Protein AF-A0A7V9PGK0-F1 (afdb_monomer_lite)

Radius of gyration: 13.1 Å; chains: 1; bounding box: 26×37×28 Å

Structure (mmCIF, N/CA/C/O backbone):
data_AF-A0A7V9PGK0-F1
#
_entry.id   AF-A0A7V9PGK0-F1
#
loop_
_atom_site.group_PDB
_atom_site.id
_atom_site.type_symbol
_atom_site.label_atom_id
_atom_site.label_alt_id
_atom_site.label_comp_id
_atom_site.label_asym_id
_atom_site.label_entity_id
_atom_site.label_seq_id
_atom_site.pdbx_PDB_ins_code
_atom_site.Cartn_x
_atom_site.Cartn_y
_atom_site.Cartn_z
_atom_site.occupancy
_atom_site.B_iso_or_equiv
_atom_site.auth_seq_id
_atom_site.auth_comp_id
_atom_site.auth_asym_id
_atom_site.auth_atom_id
_atom_site.pdbx_PDB_model_num
ATOM 1 N N . MET A 1 1 ? -11.296 -14.547 -6.016 1.00 58.84 1 MET A N 1
ATOM 2 C CA . MET A 1 1 ? -10.389 -13.401 -5.800 1.00 58.84 1 MET A CA 1
ATOM 3 C C . MET A 1 1 ? -10.271 -12.675 -7.127 1.00 58.84 1 MET A C 1
ATOM 5 O O . MET A 1 1 ? -9.779 -13.276 -8.071 1.00 58.84 1 MET A O 1
ATOM 9 N N . VAL A 1 2 ? -10.829 -11.470 -7.246 1.00 85.06 2 VAL A N 1
ATOM 10 C CA . VAL A 1 2 ? -10.739 -10.686 -8.488 1.00 85.06 2 VAL A CA 1
ATOM 11 C C . VAL A 1 2 ? -9.501 -9.808 -8.380 1.00 85.06 2 VAL A C 1
ATOM 13 O O . VAL A 1 2 ? -9.340 -9.102 -7.389 1.00 85.06 2 VAL A O 1
ATOM 16 N N . MET A 1 3 ? -8.613 -9.894 -9.365 1.00 86.81 3 MET A N 1
ATOM 17 C CA . MET A 1 3 ? -7.447 -9.024 -9.463 1.00 86.81 3 MET A CA 1
ATOM 18 C C . MET A 1 3 ? -7.773 -7.907 -10.450 1.00 86.81 3 MET A C 1
ATOM 20 O O . MET A 1 3 ? -8.089 -8.178 -11.606 1.00 86.81 3 MET A O 1
ATOM 24 N N . GLU A 1 4 ? -7.724 -6.663 -9.986 1.00 92.94 4 GLU A N 1
ATOM 25 C CA . GLU A 1 4 ? -7.918 -5.485 -10.828 1.00 92.94 4 GLU A CA 1
ATOM 26 C C . GLU A 1 4 ? -6.552 -4.930 -11.244 1.00 92.94 4 GLU A C 1
ATOM 28 O O . GLU A 1 4 ? -5.650 -4.794 -10.415 1.00 92.94 4 GLU A O 1
ATOM 33 N N . ALA A 1 5 ? -6.392 -4.609 -12.528 1.00 94.62 5 ALA A N 1
ATOM 34 C CA . ALA A 1 5 ? -5.183 -3.998 -13.063 1.00 94.62 5 ALA A CA 1
ATOM 35 C C . ALA A 1 5 ? -5.534 -2.667 -13.732 1.00 94.62 5 ALA A C 1
ATOM 37 O O . ALA A 1 5 ? -6.420 -2.602 -14.580 1.00 94.62 5 ALA A O 1
ATOM 38 N N . THR A 1 6 ? -4.821 -1.604 -13.365 1.00 96.75 6 THR A N 1
ATOM 39 C CA . THR A 1 6 ? -4.994 -0.271 -13.953 1.00 96.75 6 THR A CA 1
ATOM 40 C C . THR A 1 6 ? -3.635 0.238 -14.436 1.00 96.75 6 THR A C 1
ATOM 42 O O . THR A 1 6 ? -2.772 0.515 -13.600 1.00 96.75 6 THR A O 1
ATOM 45 N N . PRO A 1 7 ? -3.396 0.355 -15.756 1.00 97.12 7 PRO A N 1
ATOM 46 C CA . PRO A 1 7 ? -2.181 0.979 -16.262 1.00 97.12 7 PRO A CA 1
ATOM 47 C C . PRO A 1 7 ? -2.217 2.490 -16.007 1.00 97.12 7 PRO A C 1
ATOM 49 O O . PRO A 1 7 ? -3.265 3.127 -16.097 1.00 97.12 7 PRO A O 1
ATO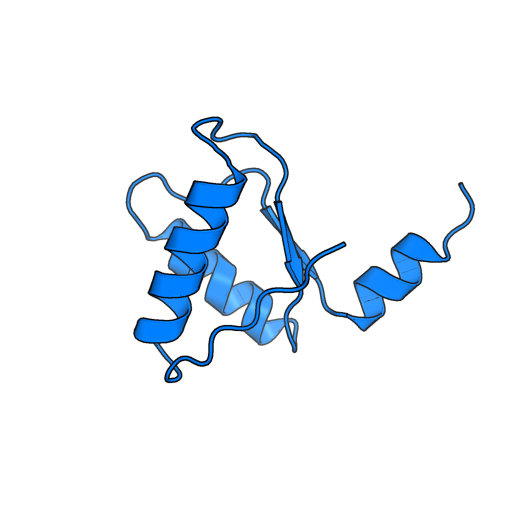M 52 N N . VAL A 1 8 ? -1.062 3.077 -15.699 1.00 97.62 8 VAL A N 1
ATOM 53 C CA . VAL A 1 8 ? -0.930 4.509 -15.408 1.00 97.62 8 VAL A CA 1
ATOM 54 C C . VAL A 1 8 ? 0.451 5.006 -15.826 1.00 97.62 8 VAL A C 1
ATOM 56 O O . VAL A 1 8 ? 1.432 4.263 -15.769 1.00 97.62 8 VAL A O 1
ATOM 59 N N . ALA A 1 9 ? 0.535 6.265 -16.255 1.00 97.94 9 ALA A N 1
ATOM 60 C CA . ALA A 1 9 ? 1.810 6.900 -16.561 1.00 97.94 9 ALA A CA 1
ATOM 61 C C . ALA A 1 9 ? 2.686 7.038 -15.301 1.00 97.94 9 ALA A C 1
ATOM 63 O O . ALA A 1 9 ? 2.187 7.284 -14.201 1.00 97.94 9 ALA A O 1
ATOM 64 N N . TYR A 1 10 ? 4.003 6.910 -15.474 1.00 93.94 10 TYR A N 1
ATOM 65 C CA . TYR A 1 10 ? 4.973 7.082 -14.393 1.00 93.94 10 TYR A CA 1
ATOM 66 C C . TYR A 1 10 ? 4.955 8.512 -13.816 1.00 93.94 10 TYR A C 1
ATOM 68 O O . TYR A 1 10 ? 4.605 9.472 -14.501 1.00 93.94 10 TYR A O 1
ATOM 76 N N . GLY A 1 11 ? 5.373 8.656 -12.555 1.00 95.38 11 GLY A N 1
ATOM 77 C CA . GLY A 1 11 ? 5.463 9.939 -11.855 1.00 95.38 11 GLY A CA 1
ATOM 78 C C . GLY A 1 11 ? 4.205 10.276 -11.054 1.00 95.38 11 GLY A C 1
ATOM 79 O O . GLY A 1 11 ? 3.606 9.403 -10.425 1.00 95.38 11 GLY A O 1
ATOM 80 N N . GLU A 1 12 ? 3.809 11.551 -11.063 1.00 96.69 12 GLU A N 1
ATOM 81 C CA . GLU A 1 12 ? 2.656 12.050 -10.299 1.00 96.69 12 GLU A CA 1
ATOM 82 C C . GLU A 1 12 ? 1.333 11.315 -10.598 1.00 96.69 12 GLU A C 1
ATOM 84 O O . GLU A 1 12 ? 0.610 11.018 -9.644 1.00 96.69 12 GLU A O 1
ATOM 89 N N . PRO A 1 13 ? 1.004 10.931 -11.852 1.00 97.75 13 PRO A N 1
ATOM 90 C CA . PRO A 1 13 ? 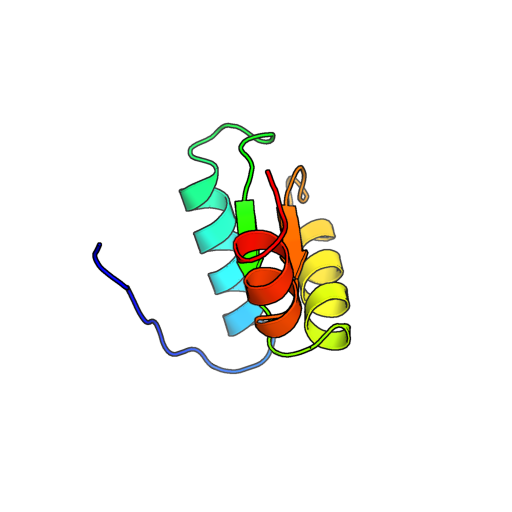-0.206 10.152 -12.118 1.00 97.75 13 PRO A CA 1
ATOM 91 C C . PRO A 1 13 ? -0.237 8.820 -11.356 1.00 97.75 13 PRO A C 1
ATOM 93 O O . PRO A 1 13 ? -1.263 8.479 -10.769 1.00 97.75 13 PRO A O 1
ATOM 96 N N . ALA A 1 14 ? 0.891 8.104 -11.301 1.00 97.25 14 ALA A N 1
ATOM 97 C CA . ALA A 1 14 ? 1.003 6.857 -10.549 1.00 97.25 14 ALA A CA 1
ATOM 98 C C . ALA A 1 14 ? 0.881 7.077 -9.033 1.00 97.25 14 ALA A C 1
ATOM 100 O O . ALA A 1 14 ? 0.216 6.296 -8.355 1.00 97.25 14 ALA A O 1
ATOM 101 N N . MET A 1 15 ? 1.489 8.141 -8.493 1.00 97.31 15 MET A N 1
ATOM 102 C CA . MET A 1 15 ? 1.417 8.444 -7.056 1.00 97.31 15 MET A CA 1
ATOM 103 C C . MET A 1 15 ? 0.012 8.869 -6.620 1.00 97.31 15 MET A C 1
ATOM 105 O O . MET A 1 15 ? -0.428 8.488 -5.536 1.00 97.31 15 MET A O 1
ATOM 109 N N . ARG A 1 16 ? -0.709 9.614 -7.463 1.00 97.06 16 ARG A N 1
ATOM 110 C CA . ARG A 1 16 ? -2.108 9.982 -7.221 1.00 97.06 16 ARG A CA 1
ATOM 111 C C . ARG A 1 16 ? -3.028 8.765 -7.256 1.00 97.06 16 ARG A C 1
ATOM 113 O O . ARG A 1 16 ? -3.815 8.593 -6.334 1.00 97.06 16 ARG A O 1
ATOM 120 N N . LEU A 1 17 ? -2.878 7.887 -8.251 1.00 97.44 17 LEU A N 1
ATOM 121 C CA . LEU A 1 17 ? -3.653 6.644 -8.302 1.00 97.44 17 LEU A CA 1
ATOM 122 C C . LEU A 1 17 ? -3.369 5.753 -7.082 1.00 97.44 17 LEU A C 1
ATOM 124 O O . LEU A 1 17 ? -4.285 5.152 -6.524 1.00 97.44 17 LEU A O 1
ATOM 128 N N . LEU A 1 18 ? -2.108 5.675 -6.645 1.00 96.75 18 LEU A N 1
ATOM 129 C CA . LEU A 1 18 ? -1.746 4.928 -5.442 1.00 96.75 18 LEU A CA 1
ATOM 130 C C . LEU A 1 18 ? -2.421 5.505 -4.188 1.00 96.75 18 LEU A C 1
ATOM 132 O O . LEU A 1 18 ? -2.947 4.734 -3.387 1.00 96.75 18 LEU A O 1
ATOM 136 N N . ASP A 1 19 ? -2.440 6.831 -4.030 1.00 97.06 19 ASP A N 1
ATOM 137 C CA . ASP A 1 19 ? -3.135 7.508 -2.926 1.00 97.06 19 ASP A CA 1
ATOM 138 C C . ASP A 1 19 ? -4.632 7.184 -2.912 1.00 97.06 19 ASP A C 1
ATOM 140 O O . ASP A 1 19 ? -5.165 6.735 -1.896 1.00 97.06 19 ASP A O 1
ATOM 144 N N . GLU A 1 20 ? -5.293 7.315 -4.063 1.00 96.38 20 GLU A N 1
ATOM 145 C CA . GLU A 1 20 ? -6.712 6.989 -4.229 1.00 96.38 20 GLU A CA 1
ATOM 146 C C . GLU A 1 20 ? -7.003 5.536 -3.822 1.00 96.38 20 GLU A C 1
ATOM 148 O O . GLU A 1 20 ? -7.902 5.282 -3.017 1.00 96.38 20 GLU A O 1
ATOM 153 N N . ARG A 1 21 ? -6.202 4.573 -4.298 1.00 96.62 21 ARG A N 1
ATOM 154 C CA . ARG A 1 21 ? -6.375 3.147 -3.967 1.00 96.62 21 ARG A CA 1
ATOM 155 C C . ARG A 1 21 ? -6.138 2.852 -2.486 1.00 96.62 21 ARG A C 1
ATOM 157 O O . ARG A 1 21 ? -6.887 2.067 -1.906 1.00 96.62 21 ARG A O 1
ATOM 164 N N . VAL A 1 22 ? -5.150 3.492 -1.857 1.00 96.56 22 VAL A N 1
ATOM 165 C CA . VAL A 1 22 ? -4.911 3.359 -0.409 1.00 96.56 22 VAL A CA 1
ATOM 166 C C . VAL A 1 22 ? -6.086 3.930 0.387 1.00 96.56 22 VAL A C 1
ATOM 168 O O . VAL A 1 22 ? -6.531 3.294 1.341 1.00 96.56 22 VAL A O 1
ATOM 171 N N . ARG A 1 23 ? -6.632 5.087 -0.006 1.00 95.69 23 ARG A N 1
ATOM 172 C CA . ARG A 1 23 ? -7.798 5.689 0.663 1.00 95.69 23 ARG A CA 1
ATOM 173 C C . ARG A 1 23 ? -9.047 4.823 0.537 1.00 95.69 23 ARG A C 1
ATOM 175 O O . ARG A 1 23 ? -9.753 4.650 1.527 1.00 95.69 23 ARG A O 1
ATOM 182 N N . VAL A 1 24 ? -9.285 4.247 -0.642 1.00 95.69 24 VAL A N 1
ATOM 183 C CA . VAL A 1 24 ? -10.380 3.289 -0.860 1.00 95.69 24 VAL A CA 1
ATOM 184 C C . VAL A 1 24 ? -10.203 2.060 0.032 1.00 95.69 24 VAL A C 1
ATOM 186 O O . VAL A 1 24 ? -11.140 1.686 0.729 1.00 95.69 24 VAL A O 1
ATOM 189 N N . ALA A 1 25 ? -9.000 1.477 0.081 1.00 95.88 25 ALA A N 1
ATOM 190 C CA . ALA A 1 25 ? -8.716 0.312 0.922 1.00 95.88 25 ALA A CA 1
ATOM 191 C C . ALA A 1 25 ? -8.877 0.600 2.424 1.00 95.88 25 ALA A C 1
ATOM 193 O O . ALA A 1 25 ? -9.266 -0.284 3.181 1.00 95.88 25 ALA A O 1
ATOM 194 N N . LYS A 1 26 ? -8.605 1.838 2.852 1.00 95.75 26 LYS A N 1
ATOM 195 C CA . LYS A 1 26 ? -8.810 2.279 4.235 1.00 95.75 26 LYS A CA 1
ATOM 196 C C . LYS A 1 26 ? -10.276 2.464 4.615 1.00 95.75 26 LYS A C 1
ATOM 198 O O . LYS A 1 26 ? -10.581 2.460 5.800 1.00 95.75 26 LYS A O 1
ATOM 203 N N . ALA A 1 27 ? -11.170 2.647 3.640 1.00 95.00 27 ALA A N 1
ATOM 204 C CA . ALA A 1 27 ? -12.617 2.759 3.848 1.00 95.00 27 ALA A CA 1
ATOM 205 C C . ALA A 1 27 ? -13.029 3.746 4.967 1.00 95.00 27 ALA A C 1
ATOM 207 O O . ALA A 1 27 ? -14.005 3.528 5.678 1.00 95.00 27 ALA A O 1
ATOM 208 N N . GLY A 1 28 ? -12.277 4.842 5.126 1.00 93.88 28 GLY A N 1
ATOM 209 C CA . GLY A 1 28 ? -12.524 5.863 6.149 1.00 93.88 28 GLY A CA 1
ATOM 210 C C . GLY A 1 28 ? -11.849 5.627 7.506 1.00 93.88 28 GLY A C 1
ATOM 211 O O . GLY A 1 28 ? -11.821 6.563 8.298 1.00 93.88 28 GLY A O 1
ATOM 212 N N . ASP A 1 29 ? -11.250 4.459 7.761 1.00 95.88 29 ASP A N 1
ATOM 213 C CA . ASP A 1 29 ? -10.416 4.204 8.942 1.00 95.88 29 ASP A CA 1
ATOM 214 C C . ASP A 1 29 ? -8.937 4.542 8.644 1.00 95.88 29 ASP A C 1
ATOM 216 O O . ASP A 1 29 ? -8.261 3.821 7.895 1.00 95.88 29 ASP A O 1
ATOM 220 N N . PRO A 1 30 ? -8.374 5.618 9.234 1.00 92.62 30 PRO A N 1
ATOM 221 C CA . PRO A 1 30 ? -6.980 5.999 9.011 1.00 92.62 30 PRO A CA 1
ATOM 222 C C . PRO A 1 30 ? -5.978 4.909 9.406 1.00 92.62 30 PRO A C 1
ATOM 224 O O . PRO A 1 30 ? -4.878 4.859 8.844 1.00 92.62 30 PRO A O 1
ATOM 227 N N . LEU A 1 31 ? -6.342 4.024 10.336 1.00 95.81 31 LEU A N 1
ATOM 228 C CA . LEU A 1 31 ? -5.485 2.964 10.856 1.00 95.81 31 LEU A CA 1
ATOM 229 C C . LEU A 1 31 ? -5.767 1.595 10.235 1.00 95.81 31 LEU A C 1
ATOM 231 O O . LEU A 1 31 ? -5.027 0.662 10.544 1.00 95.81 31 LEU A O 1
ATOM 235 N N . ALA A 1 32 ?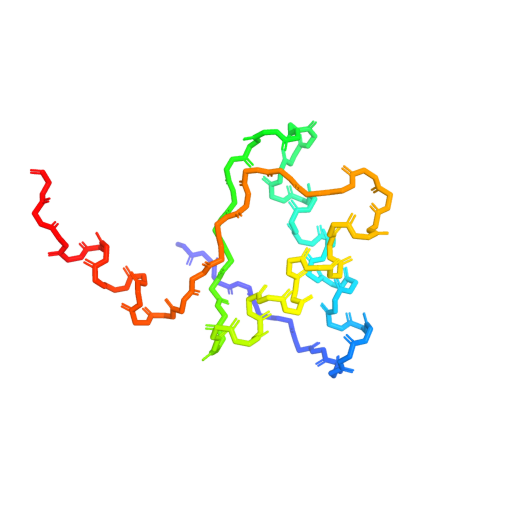 -6.723 1.467 9.310 1.00 97.50 32 ALA A N 1
ATOM 236 C CA . ALA A 1 32 ? -6.938 0.217 8.589 1.00 97.50 32 ALA A CA 1
ATOM 237 C C . ALA A 1 32 ? -5.632 -0.228 7.893 1.00 97.50 32 ALA A C 1
ATOM 239 O O . ALA A 1 32 ? -5.010 0.583 7.183 1.00 97.50 32 ALA A O 1
ATOM 240 N N . PRO A 1 33 ? -5.172 -1.477 8.116 1.00 97.50 33 PRO A N 1
ATOM 241 C CA . PRO A 1 33 ? -3.898 -1.952 7.597 1.00 97.50 33 PRO A CA 1
ATOM 242 C C . PRO A 1 33 ? -3.960 -2.114 6.078 1.00 97.50 33 PRO A C 1
ATOM 244 O O . PRO A 1 33 ? -4.828 -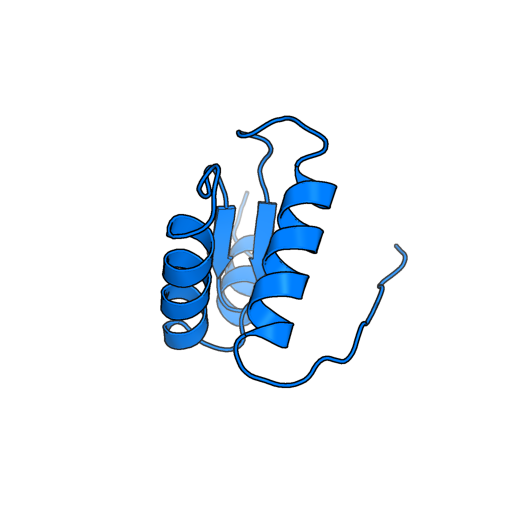2.804 5.549 1.00 97.50 33 PRO A O 1
ATOM 247 N N . VAL A 1 34 ? -2.995 -1.526 5.372 1.00 97.56 34 VAL A N 1
ATOM 248 C CA . VAL A 1 34 ? -2.843 -1.696 3.919 1.00 97.56 34 VAL A CA 1
ATOM 249 C C . VAL A 1 34 ? -1.430 -2.178 3.615 1.00 97.56 34 VAL A C 1
ATOM 251 O O . VAL A 1 34 ? -0.452 -1.638 4.131 1.00 97.56 34 VAL A O 1
ATOM 254 N N . THR A 1 35 ? -1.302 -3.190 2.760 1.00 97.38 35 THR A N 1
ATOM 255 C CA . THR A 1 35 ? -0.003 -3.643 2.246 1.00 97.38 35 THR A CA 1
ATOM 256 C C . THR A 1 35 ? 0.145 -3.221 0.792 1.00 97.38 35 THR A C 1
ATOM 258 O O . THR A 1 35 ? -0.704 -3.541 -0.035 1.00 97.38 35 THR A O 1
ATOM 261 N N . VAL A 1 36 ? 1.234 -2.521 0.477 1.00 97.56 36 VAL A N 1
ATOM 262 C CA . VAL A 1 36 ? 1.581 -2.099 -0.884 1.00 97.56 36 VAL A CA 1
ATOM 263 C C . VAL A 1 36 ? 2.820 -2.864 -1.329 1.00 97.56 36 VAL A C 1
ATOM 265 O O . VAL A 1 36 ? 3.905 -2.707 -0.762 1.00 97.56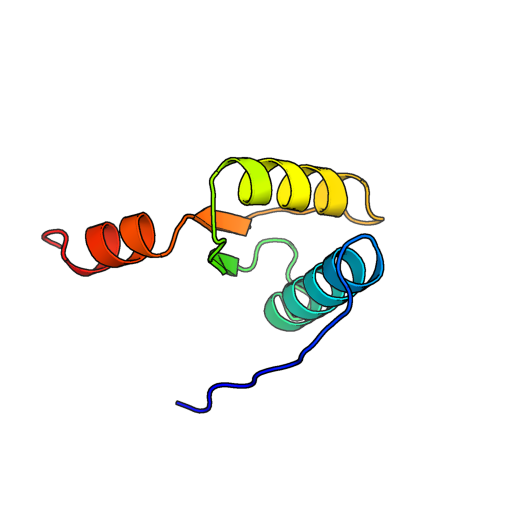 36 VAL A O 1
ATOM 268 N N . VAL A 1 37 ? 2.656 -3.683 -2.365 1.00 97.38 37 VAL A N 1
ATOM 269 C CA . VAL A 1 37 ? 3.767 -4.406 -2.985 1.00 97.38 37 VAL A CA 1
ATOM 270 C C . VAL A 1 37 ? 4.417 -3.520 -4.042 1.00 97.38 37 VAL A C 1
ATOM 272 O O . VAL A 1 37 ? 3.740 -3.005 -4.927 1.00 97.38 37 VAL A O 1
ATOM 275 N N . VAL A 1 38 ? 5.732 -3.336 -3.953 1.00 97.19 38 VAL A N 1
ATOM 276 C CA . VAL A 1 38 ? 6.507 -2.460 -4.845 1.00 97.19 38 VAL A CA 1
ATOM 277 C C . VAL A 1 38 ? 7.631 -3.222 -5.557 1.00 97.19 38 VAL A C 1
ATOM 279 O O . VAL A 1 38 ? 8.102 -4.241 -5.046 1.00 97.19 38 VAL A O 1
ATOM 282 N N . PRO A 1 39 ? 8.123 -2.736 -6.713 1.00 96.00 39 PRO A N 1
ATOM 283 C CA . PRO A 1 39 ? 9.196 -3.417 -7.441 1.00 96.00 39 PRO A CA 1
ATOM 284 C C . PRO A 1 39 ? 10.567 -3.307 -6.753 1.00 96.00 39 PRO A C 1
ATOM 286 O O . PRO A 1 39 ? 11.441 -4.132 -6.999 1.00 96.00 39 PRO A O 1
ATOM 289 N N . SER A 1 40 ? 10.787 -2.302 -5.896 1.00 97.06 40 SER A N 1
ATOM 290 C CA . SER A 1 40 ? 12.066 -2.091 -5.207 1.00 97.06 40 SER A CA 1
ATOM 291 C C . SER A 1 40 ? 11.912 -1.295 -3.908 1.00 97.06 40 SER A C 1
ATOM 293 O O . SER A 1 40 ? 10.924 -0.588 -3.702 1.00 97.06 40 SER A O 1
ATOM 295 N N . ASN A 1 41 ? 12.927 -1.345 -3.042 1.00 96.31 41 ASN A N 1
ATOM 296 C CA . ASN A 1 41 ? 12.955 -0.540 -1.814 1.00 96.31 41 ASN A CA 1
ATOM 297 C C . ASN A 1 41 ? 13.016 0.970 -2.103 1.00 96.31 41 ASN A C 1
ATOM 299 O O . ASN A 1 41 ? 12.440 1.761 -1.360 1.00 96.31 41 ASN A O 1
ATOM 303 N N . TYR A 1 42 ? 13.653 1.386 -3.203 1.00 97.06 42 TYR A N 1
ATOM 304 C CA . TYR A 1 42 ? 13.634 2.788 -3.631 1.00 97.06 42 TYR A CA 1
ATOM 305 C C . TYR A 1 42 ? 12.213 3.246 -3.971 1.00 97.06 42 TYR A C 1
ATOM 307 O O . TYR A 1 42 ? 11.798 4.321 -3.538 1.00 97.06 42 TYR A O 1
ATOM 315 N N . ALA A 1 43 ? 11.441 2.401 -4.665 1.00 96.75 43 ALA A N 1
ATOM 316 C CA . ALA A 1 43 ? 10.034 2.670 -4.939 1.00 96.75 43 ALA A CA 1
ATOM 317 C C . ALA A 1 43 ? 9.201 2.740 -3.645 1.00 96.75 43 ALA A C 1
ATOM 319 O O . ALA A 1 43 ? 8.357 3.625 -3.531 1.00 96.75 43 ALA A O 1
ATOM 320 N N . ALA A 1 44 ? 9.479 1.891 -2.642 1.00 96.81 44 ALA A N 1
ATOM 321 C CA . ALA A 1 44 ? 8.835 1.981 -1.324 1.00 96.81 44 ALA A CA 1
ATOM 322 C C . ALA A 1 44 ? 9.068 3.348 -0.664 1.00 96.81 44 ALA A C 1
ATOM 324 O O . ALA A 1 44 ? 8.125 3.984 -0.196 1.00 96.81 44 ALA A O 1
ATOM 325 N N . VAL A 1 45 ? 10.323 3.810 -0.627 1.00 97.31 45 VAL A N 1
ATOM 326 C CA . VAL A 1 45 ? 10.684 5.096 -0.010 1.00 97.31 45 VAL A CA 1
ATOM 327 C C . VAL A 1 45 ? 10.032 6.256 -0.757 1.00 97.31 45 VAL A C 1
ATOM 329 O O . VAL A 1 45 ? 9.466 7.143 -0.115 1.00 97.31 45 VAL A O 1
ATOM 332 N N . ALA A 1 46 ? 10.082 6.243 -2.091 1.00 96.75 46 ALA A N 1
ATOM 333 C CA . ALA A 1 46 ? 9.464 7.270 -2.922 1.00 96.75 46 ALA A CA 1
ATOM 334 C C . ALA A 1 46 ? 7.945 7.333 -2.698 1.00 96.75 46 ALA A C 1
ATOM 336 O O . ALA A 1 46 ? 7.426 8.399 -2.370 1.00 96.75 46 ALA A O 1
ATOM 337 N N . ALA A 1 47 ? 7.255 6.190 -2.776 1.00 97.06 47 ALA A N 1
ATOM 338 C CA . ALA A 1 47 ? 5.814 6.104 -2.557 1.00 97.06 47 ALA A CA 1
ATOM 339 C C . ALA A 1 47 ? 5.421 6.550 -1.144 1.00 97.06 47 ALA A C 1
ATOM 341 O O . ALA A 1 47 ? 4.519 7.370 -0.984 1.00 97.06 47 ALA A O 1
ATOM 342 N N . ARG A 1 48 ? 6.137 6.082 -0.111 1.00 96.50 48 ARG A N 1
ATOM 343 C CA . ARG A 1 48 ? 5.872 6.471 1.281 1.00 96.50 48 ARG A CA 1
ATOM 344 C C . ARG A 1 48 ? 6.019 7.976 1.486 1.00 96.50 48 ARG A C 1
ATOM 346 O O . ARG A 1 48 ? 5.168 8.573 2.136 1.00 96.50 48 ARG A O 1
ATOM 353 N N . ARG A 1 49 ? 7.079 8.589 0.948 1.00 96.62 49 ARG A N 1
ATOM 354 C CA . ARG A 1 49 ? 7.303 10.041 1.055 1.00 96.62 49 ARG A CA 1
ATOM 355 C C . ARG A 1 49 ? 6.238 10.832 0.302 1.00 96.62 49 ARG A C 1
ATOM 357 O O . ARG A 1 49 ? 5.720 11.797 0.852 1.00 96.62 49 ARG A O 1
ATOM 364 N N . ALA A 1 50 ? 5.891 10.401 -0.910 1.00 96.69 50 ALA A N 1
ATOM 365 C CA . ALA A 1 50 ? 4.851 11.041 -1.706 1.00 96.69 50 ALA A CA 1
ATOM 366 C C . ALA A 1 50 ? 3.495 11.012 -0.984 1.00 96.69 50 ALA A C 1
ATOM 368 O O . ALA A 1 50 ? 2.848 12.046 -0.871 1.00 96.69 50 ALA A O 1
ATOM 369 N N . LEU A 1 51 ? 3.097 9.858 -0.439 1.00 96.44 51 LEU A N 1
ATOM 370 C CA . LEU A 1 51 ? 1.847 9.702 0.314 1.00 96.44 51 LEU A CA 1
ATOM 371 C C . LEU A 1 51 ? 1.864 10.472 1.642 1.00 96.44 51 LEU A C 1
ATOM 373 O O . LEU A 1 51 ? 0.875 11.101 2.000 1.00 96.44 51 LEU A O 1
ATOM 377 N N . ALA A 1 52 ? 2.991 10.482 2.360 1.00 95.62 52 ALA A N 1
ATOM 378 C CA . ALA A 1 52 ? 3.124 11.244 3.602 1.00 95.62 52 ALA A CA 1
ATOM 379 C C . ALA A 1 52 ? 3.012 12.764 3.390 1.00 95.62 52 ALA A C 1
ATOM 381 O O . ALA A 1 52 ? 2.573 13.467 4.295 1.00 95.62 52 ALA A O 1
ATOM 382 N N . GLY A 1 53 ? 3.397 13.265 2.211 1.00 95.50 53 GLY A N 1
ATOM 383 C CA . GLY A 1 53 ? 3.258 14.674 1.837 1.00 95.50 53 GLY A CA 1
ATOM 384 C C . GLY A 1 53 ? 1.851 15.081 1.385 1.00 95.50 53 GLY A C 1
ATOM 385 O O . GLY A 1 53 ? 1.617 16.267 1.159 1.00 95.50 53 GLY A O 1
ATOM 386 N N . ARG A 1 54 ? 0.914 14.135 1.230 1.00 93.62 54 ARG A N 1
ATOM 387 C CA . ARG A 1 54 ? -0.471 14.432 0.832 1.00 93.62 54 ARG A CA 1
ATOM 388 C C . ARG A 1 54 ? -1.332 14.826 2.039 1.00 93.62 54 ARG A C 1
ATOM 390 O O . ARG A 1 54 ? -1.049 14.402 3.162 1.00 93.62 54 ARG A O 1
ATOM 397 N N . PRO A 1 55 ? -2.412 15.605 1.836 1.00 90.50 55 PRO A N 1
ATOM 398 C CA . PRO A 1 55 ? -3.354 15.933 2.904 1.00 90.50 55 PRO A CA 1
ATOM 399 C C . PRO A 1 55 ? -3.908 14.677 3.591 1.00 90.50 55 PRO A C 1
ATOM 401 O O . PRO A 1 55 ? -4.443 13.788 2.932 1.00 90.50 55 PRO A O 1
ATOM 404 N N . GLY A 1 56 ? -3.793 14.623 4.920 1.00 86.50 56 GLY A N 1
ATOM 405 C CA . GLY A 1 56 ? -4.171 13.459 5.733 1.00 86.50 56 GLY A CA 1
ATOM 406 C C . GLY A 1 56 ? -3.037 12.457 5.981 1.00 86.50 56 GLY A C 1
ATOM 407 O O . GLY A 1 56 ? -3.159 11.627 6.880 1.00 86.50 56 GLY A O 1
ATOM 408 N N . GLY A 1 57 ? -1.917 12.569 5.257 1.00 91.12 57 GLY A N 1
ATOM 409 C CA . GLY A 1 57 ? -0.752 11.702 5.405 1.00 91.12 57 GLY A CA 1
ATOM 410 C C . GLY A 1 57 ? -1.061 10.220 5.174 1.00 91.12 57 GLY A C 1
ATOM 411 O O . GLY A 1 57 ? -2.073 9.844 4.585 1.00 91.12 57 GLY A O 1
ATOM 412 N N . VAL A 1 58 ? -0.169 9.351 5.654 1.00 92.88 58 VAL A N 1
ATOM 413 C CA . VAL A 1 58 ? -0.335 7.898 5.549 1.00 92.88 58 VAL A CA 1
ATOM 414 C C . VAL A 1 58 ? 0.065 7.208 6.853 1.00 92.88 58 VAL A C 1
ATOM 416 O O . VAL A 1 58 ? 1.154 7.432 7.380 1.00 92.88 58 VAL A O 1
ATOM 419 N N . ALA A 1 59 ? -0.814 6.349 7.371 1.00 95.50 59 ALA A N 1
ATOM 420 C CA . ALA A 1 59 ? -0.608 5.572 8.594 1.00 95.50 59 ALA A CA 1
ATOM 421 C C . ALA A 1 59 ? -0.934 4.093 8.354 1.00 95.50 59 ALA A C 1
ATOM 423 O O . ALA A 1 59 ? -1.742 3.771 7.488 1.00 95.50 59 ALA A O 1
ATOM 424 N N . ASN A 1 60 ? -0.297 3.192 9.102 1.00 97.31 60 ASN A N 1
ATOM 425 C CA . ASN A 1 60 ? -0.476 1.737 8.995 1.00 97.31 60 ASN A CA 1
ATOM 426 C C . ASN A 1 60 ? -0.453 1.185 7.549 1.00 97.31 60 ASN A C 1
ATOM 428 O O . ASN A 1 60 ? -1.275 0.355 7.160 1.00 97.31 60 ASN A O 1
ATOM 432 N N . VAL A 1 61 ? 0.477 1.687 6.727 1.00 97.69 61 VAL A N 1
ATOM 433 C CA . VAL A 1 61 ? 0.728 1.164 5.378 1.00 97.69 61 VAL A CA 1
ATOM 434 C C . VAL A 1 61 ? 2.097 0.507 5.343 1.00 97.69 61 VAL A C 1
ATOM 436 O O . VAL A 1 61 ? 3.119 1.161 5.571 1.00 97.69 61 VAL A O 1
ATOM 439 N N . THR A 1 62 ? 2.118 -0.790 5.051 1.00 97.38 62 THR A N 1
ATOM 440 C CA . THR A 1 62 ? 3.356 -1.562 4.939 1.00 97.38 62 THR A CA 1
ATOM 441 C C . THR A 1 62 ? 3.768 -1.635 3.476 1.00 97.38 62 THR A C 1
ATOM 443 O O . THR A 1 62 ? 3.039 -2.171 2.647 1.00 97.38 62 THR A O 1
ATOM 446 N N . PHE A 1 63 ? 4.954 -1.120 3.161 1.00 97.81 63 PHE A N 1
ATOM 447 C CA . PHE A 1 63 ? 5.553 -1.242 1.834 1.00 97.81 63 PHE A CA 1
ATOM 448 C C . PHE A 1 63 ? 6.573 -2.371 1.844 1.00 97.81 63 PHE A C 1
ATOM 450 O O . PHE A 1 63 ? 7.456 -2.401 2.703 1.00 97.81 63 PHE A O 1
ATOM 457 N N . LEU A 1 64 ? 6.468 -3.290 0.892 1.00 97.56 64 LEU A N 1
ATOM 458 C CA . LEU A 1 64 ? 7.394 -4.410 0.762 1.00 97.56 64 LEU A CA 1
ATOM 459 C C . LEU A 1 64 ? 7.526 -4.854 -0.688 1.00 97.56 64 LEU A C 1
ATOM 461 O O . LEU A 1 64 ? 6.661 -4.600 -1.519 1.00 97.56 64 LEU A O 1
ATOM 465 N N . THR A 1 65 ? 8.637 -5.506 -1.006 1.00 97.81 65 THR A N 1
ATOM 466 C CA . THR A 1 65 ? 8.818 -6.112 -2.324 1.00 97.81 65 THR A CA 1
ATOM 467 C C . THR A 1 65 ? 8.065 -7.433 -2.421 1.00 97.81 65 THR A C 1
ATOM 469 O O . THR A 1 65 ? 7.753 -8.056 -1.403 1.00 97.81 65 THR A O 1
ATOM 472 N N . LEU A 1 66 ? 7.811 -7.899 -3.647 1.00 96.56 66 LEU A N 1
ATOM 473 C CA . LEU A 1 66 ? 7.157 -9.192 -3.873 1.00 96.56 66 LEU A CA 1
ATOM 474 C C . LEU A 1 66 ? 7.929 -10.349 -3.220 1.00 96.56 66 LEU A C 1
ATOM 476 O O . LEU A 1 66 ? 7.329 -11.238 -2.627 1.00 96.56 66 LEU A O 1
ATOM 480 N N . HIS A 1 67 ? 9.261 -10.300 -3.262 1.00 95.69 67 HIS A N 1
ATOM 481 C CA . HIS A 1 67 ? 10.104 -11.286 -2.593 1.00 95.69 67 HIS A CA 1
ATOM 482 C C . HIS A 1 67 ? 9.884 -11.296 -1.072 1.00 95.69 67 HIS A C 1
ATOM 484 O O . HIS A 1 67 ? 9.659 -12.353 -0.493 1.00 95.69 67 HIS A O 1
ATOM 490 N N . ARG A 1 68 ? 9.848 -10.118 -0.430 1.00 96.38 68 ARG A N 1
ATOM 491 C CA . ARG A 1 68 ? 9.566 -10.009 1.012 1.00 96.38 68 ARG A CA 1
ATOM 492 C C . ARG A 1 68 ? 8.144 -10.436 1.370 1.00 96.38 68 ARG A C 1
ATOM 494 O O . ARG A 1 68 ? 7.931 -10.947 2.465 1.00 96.38 68 ARG A O 1
ATOM 501 N N . LEU A 1 69 ? 7.175 -10.243 0.472 1.00 95.81 69 LEU A N 1
ATOM 502 C CA . LEU A 1 69 ? 5.834 -10.799 0.654 1.00 95.81 69 LEU A CA 1
ATOM 503 C C . LEU A 1 69 ? 5.885 -12.329 0.675 1.00 95.81 69 LEU A C 1
ATOM 505 O O . LEU A 1 69 ? 5.352 -12.938 1.596 1.00 95.81 69 LEU A O 1
ATOM 509 N N . ALA A 1 70 ? 6.546 -12.935 -0.314 1.00 96.12 70 ALA A N 1
ATOM 510 C CA . ALA A 1 70 ? 6.655 -14.386 -0.427 1.00 96.12 70 ALA A CA 1
ATOM 511 C C . ALA A 1 70 ? 7.329 -15.008 0.805 1.00 96.12 70 ALA A C 1
ATOM 513 O O . ALA A 1 70 ? 6.822 -15.986 1.345 1.00 96.12 70 ALA A O 1
ATOM 514 N N . GLU A 1 71 ? 8.410 -14.400 1.302 1.00 96.19 71 GLU A N 1
ATOM 515 C CA . GLU A 1 71 ? 9.063 -14.832 2.544 1.00 96.19 71 GLU A CA 1
ATOM 516 C C . GLU A 1 71 ? 8.105 -14.822 3.740 1.00 96.19 71 GLU A C 1
ATOM 518 O O . GLU A 1 71 ? 8.065 -15.786 4.497 1.00 96.19 71 GLU A O 1
ATOM 523 N N . ARG A 1 72 ? 7.308 -13.757 3.910 1.00 94.75 72 ARG A N 1
ATOM 524 C CA . ARG A 1 72 ? 6.350 -13.661 5.025 1.00 94.75 72 ARG A CA 1
ATOM 525 C C . ARG A 1 72 ? 5.237 -14.695 4.933 1.00 94.75 72 ARG A C 1
ATOM 527 O O . ARG A 1 72 ? 4.796 -15.188 5.961 1.00 94.75 72 ARG A O 1
ATOM 534 N N . LEU A 1 73 ? 4.780 -14.997 3.722 1.00 94.75 73 LEU A N 1
ATOM 535 C CA . LEU A 1 73 ? 3.745 -16.003 3.496 1.00 94.75 73 LEU A CA 1
ATOM 536 C C . LEU A 1 73 ? 4.263 -17.433 3.700 1.00 94.75 73 LEU A C 1
ATOM 538 O O . LEU A 1 73 ? 3.481 -18.308 4.052 1.00 94.75 73 LEU A O 1
ATOM 542 N N . GLY A 1 74 ? 5.556 -17.672 3.466 1.00 94.25 74 GLY A N 1
ATOM 543 C CA . GLY A 1 74 ? 6.198 -18.975 3.660 1.00 94.25 74 GLY A CA 1
ATOM 544 C C . GLY A 1 74 ? 6.847 -1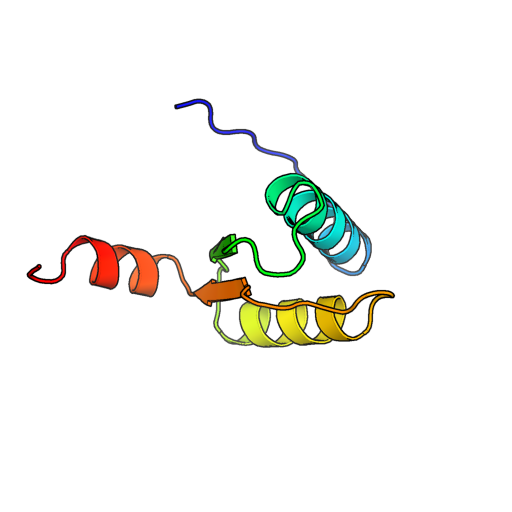9.176 5.033 1.00 94.25 74 GLY A C 1
ATOM 545 O O . GLY A 1 74 ? 7.385 -20.251 5.288 1.00 94.25 74 GLY A O 1
ATOM 546 N N . ALA A 1 75 ? 6.847 -18.159 5.898 1.00 92.44 75 ALA A N 1
ATOM 547 C CA . ALA A 1 75 ? 7.421 -18.255 7.234 1.00 92.44 75 ALA A CA 1
ATOM 548 C C . ALA A 1 75 ? 6.576 -19.180 8.134 1.00 92.44 75 ALA A C 1
ATOM 550 O O . ALA A 1 75 ? 5.354 -19.226 7.979 1.00 92.44 75 ALA A O 1
ATOM 551 N N . PRO A 1 76 ? 7.199 -19.909 9.079 1.00 86.00 76 PRO A N 1
ATOM 552 C CA . PRO A 1 76 ? 6.455 -20.691 10.059 1.00 86.00 76 PRO A CA 1
ATOM 553 C C . PRO A 1 76 ? 5.566 -19.772 10.907 1.00 86.00 76 PRO A C 1
ATOM 555 O O . PRO A 1 76 ? 5.984 -18.677 11.288 1.00 86.00 76 PRO A O 1
ATOM 558 N N . SER A 1 77 ? 4.342 -20.236 11.158 1.00 74.88 77 SER A N 1
ATOM 559 C CA . SER A 1 77 ? 3.322 -19.572 11.978 1.00 74.88 77 SER A CA 1
ATOM 560 C C . SER A 1 77 ? 3.611 -19.669 13.467 1.00 74.88 77 SER A C 1
ATOM 562 O O . SER A 1 77 ? 3.943 -20.798 13.897 1.00 74.88 77 SER A O 1
#

Secondary structure (DSSP, 8-state):
-PPP-----TTHHHHHHHHHHHHHHHTT-TT--EEEEESSHHHHHHHHHHHHTSTT---SEEEEEHHHHHHHHHS--

Sequence (77 aa):
MVMEATPVAYGEPAMRLLDERVRVAKAGDPLAPVTVVVPSNYAAVAARRALAGRPGGVANVTFLTLHRLAERLGAPS

pLDDT: mean 94.81, std 5.46, range [58.84, 97.94]

Foldseek 3Di:
DDDDDDDFDPDPRVLVVVLVVVCVQCVPPLQRAAEDADQDVVRVVVSQVSQCPDVVGHHNYHYDHPVVVVCVVPDDD